Protein AF-A0A529JSA8-F1 (afdb_monomer_lite)

Foldseek 3Di:
DDDDDDDDPPPPPPDDDDDCCVVVPFADFPDADPVRPDTHGPDDCCNPQVVQAPPHPPHGDCSVDDPVQVVQKDWDWDQDPVGIDIDIDTDDPPPDPDDDDDD

Secondary structure (DSSP, 8-state):
---------------PPP-SHHHH----EEEEEGGGTEEEE---HIIIIITTEEETTTEE-GGG---GGGGGEEEEEEEETTEEEEEEEES--SS-S------

Radius of gyration: 22.35 Å; chains: 1; bounding box: 51×34×66 Å

pLDDT: mean 88.34, std 12.32, range [42.34, 96.56]

Sequence (103 aa):
MFLLFSGLAYGQTLSLKPFKDDLFAYPATLSSGNKGAYTVIDYRELRDINARDEVPERRAHAQYVNTGVRKVQQDLSLKTDAGNIRHVAVGRTQGAGIIVLYL

Structure (mmCIF, N/CA/C/O backbone):
data_AF-A0A529JSA8-F1
#
_entry.id   AF-A0A529JSA8-F1
#
loop_
_atom_site.group_PDB
_atom_site.id
_atom_site.type_symbol
_atom_site.label_atom_id
_atom_site.label_alt_id
_atom_site.label_comp_id
_atom_site.label_asym_id
_atom_site.label_entity_id
_atom_site.label_seq_id
_atom_site.pdbx_PDB_ins_code
_atom_site.Cartn_x
_atom_site.Cartn_y
_atom_site.Cartn_z
_atom_site.occupancy
_atom_site.B_iso_or_equiv
_atom_site.auth_seq_id
_atom_site.auth_comp_id
_atom_site.auth_asym_id
_atom_site.auth_atom_id
_atom_site.pdbx_PDB_model_num
ATOM 1 N N . MET A 1 1 ? 34.515 2.477 48.149 1.00 45.78 1 MET A N 1
ATOM 2 C CA . MET A 1 1 ? 34.611 2.403 46.676 1.00 45.78 1 MET A CA 1
ATOM 3 C C . MET A 1 1 ? 33.213 2.111 46.140 1.00 45.78 1 MET A C 1
ATOM 5 O O . MET A 1 1 ? 32.745 0.996 46.316 1.00 45.78 1 MET A O 1
ATOM 9 N N . PHE A 1 2 ? 32.497 3.111 45.620 1.00 42.34 2 PHE A N 1
ATOM 10 C CA . PHE A 1 2 ? 31.142 2.935 45.075 1.00 42.34 2 PHE A CA 1
ATOM 11 C C . PHE A 1 2 ? 31.259 2.504 43.606 1.00 42.34 2 PHE A C 1
ATOM 13 O O . PHE A 1 2 ? 31.783 3.259 42.791 1.00 42.34 2 PHE A O 1
ATOM 20 N N . LEU A 1 3 ? 30.825 1.287 43.276 1.00 49.16 3 LEU A N 1
ATOM 21 C CA . LEU A 1 3 ? 30.756 0.801 41.896 1.00 49.16 3 LEU A CA 1
ATOM 22 C C . LEU A 1 3 ? 29.412 1.222 41.289 1.00 49.16 3 LEU A C 1
ATOM 24 O O . LEU A 1 3 ? 28.360 0.718 41.677 1.00 49.16 3 LEU A O 1
ATOM 28 N N . LEU A 1 4 ? 29.457 2.162 40.344 1.00 51.75 4 LEU A N 1
ATOM 29 C CA . LEU A 1 4 ? 28.327 2.549 39.500 1.00 51.75 4 LEU A CA 1
ATOM 30 C C . LEU A 1 4 ? 28.094 1.463 38.439 1.00 51.75 4 LEU A C 1
ATOM 32 O O . LEU A 1 4 ? 28.857 1.348 37.482 1.00 51.75 4 LEU A O 1
ATOM 36 N N . PHE A 1 5 ? 27.026 0.678 38.593 1.00 54.19 5 PHE A N 1
ATOM 37 C CA . PHE A 1 5 ? 26.516 -0.186 37.529 1.00 54.19 5 PHE A CA 1
ATOM 38 C C . PHE A 1 5 ? 25.761 0.672 36.508 1.00 54.19 5 PHE A C 1
ATOM 40 O O . PHE A 1 5 ? 24.613 1.057 36.725 1.00 54.19 5 PHE A O 1
ATOM 47 N N . SER A 1 6 ? 26.409 0.981 35.386 1.00 62.47 6 SER A N 1
ATOM 48 C CA . SER A 1 6 ? 25.718 1.516 34.210 1.00 62.47 6 SER A CA 1
ATOM 49 C C . SER A 1 6 ? 24.992 0.365 33.516 1.00 62.47 6 SER A C 1
ATOM 51 O O . SER A 1 6 ? 25.618 -0.476 32.873 1.00 62.47 6 SER A O 1
ATOM 53 N N . GLY A 1 7 ? 23.673 0.285 33.692 1.00 62.34 7 GLY A N 1
ATOM 54 C CA . GLY A 1 7 ? 22.837 -0.665 32.965 1.00 62.34 7 GLY A CA 1
ATOM 55 C C . GLY A 1 7 ? 22.782 -0.297 31.483 1.00 62.34 7 GLY A C 1
ATOM 56 O O . GLY A 1 7 ? 22.330 0.790 31.130 1.00 62.34 7 GLY A O 1
ATOM 57 N N . LEU A 1 8 ? 23.231 -1.203 30.613 1.00 59.50 8 LEU A N 1
ATOM 58 C CA . LEU A 1 8 ? 22.981 -1.119 29.176 1.00 59.50 8 LEU A CA 1
ATOM 59 C C . LEU A 1 8 ? 21.476 -1.301 28.944 1.00 59.50 8 LEU A C 1
ATOM 61 O O . LEU A 1 8 ? 20.963 -2.419 28.974 1.00 59.50 8 LEU A O 1
ATOM 65 N N . ALA A 1 9 ? 20.756 -0.199 28.744 1.00 63.19 9 ALA A N 1
ATOM 66 C CA . ALA A 1 9 ? 19.376 -0.247 28.290 1.00 63.19 9 ALA A CA 1
ATOM 67 C C . ALA A 1 9 ? 19.360 -0.712 26.826 1.00 63.19 9 ALA A C 1
ATOM 69 O O . ALA A 1 9 ? 19.636 0.061 25.910 1.00 63.19 9 ALA A O 1
ATOM 70 N N . TYR A 1 10 ? 19.045 -1.988 26.600 1.00 60.72 10 TYR A N 1
ATOM 71 C CA . TYR A 1 10 ? 18.669 -2.474 25.277 1.00 60.72 10 TYR A CA 1
ATOM 72 C C . TYR A 1 10 ? 17.300 -1.888 24.928 1.00 60.72 10 TYR A C 1
ATOM 74 O O . TYR A 1 10 ? 16.264 -2.373 25.381 1.00 60.72 10 TYR A O 1
ATOM 82 N N . GLY A 1 11 ? 17.289 -0.821 24.132 1.00 60.19 11 GLY A N 1
ATOM 83 C CA . GLY A 1 11 ? 16.068 -0.357 23.491 1.00 60.19 11 GLY A CA 1
ATOM 84 C C . GLY A 1 11 ? 15.589 -1.428 22.517 1.00 60.19 11 GLY A C 1
ATOM 85 O O . GLY A 1 11 ? 16.235 -1.671 21.500 1.00 60.19 11 GLY A O 1
ATOM 86 N N . GLN A 1 12 ? 14.472 -2.090 22.817 1.00 66.12 12 GLN A N 1
ATOM 87 C CA . GLN A 1 12 ? 13.795 -2.911 21.821 1.00 66.12 12 GLN A CA 1
ATOM 88 C C . GLN A 1 12 ? 13.161 -1.966 20.802 1.00 66.12 12 GLN A C 1
ATOM 90 O O . GLN A 1 12 ? 12.140 -1.338 21.077 1.00 66.12 12 GLN A O 1
ATOM 95 N N . THR A 1 13 ? 13.784 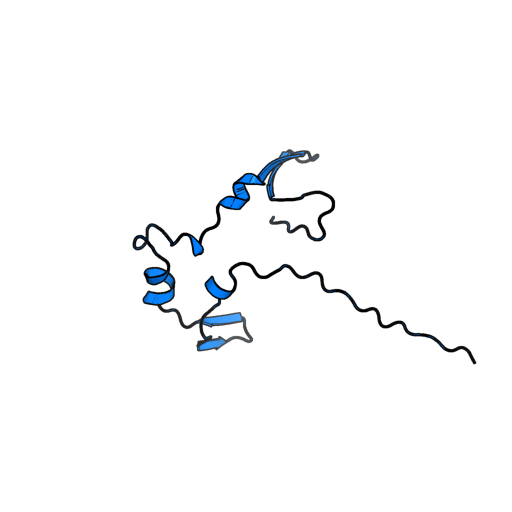-1.826 19.632 1.00 74.88 13 THR A N 1
ATOM 96 C CA . THR A 1 13 ? 13.164 -1.118 18.513 1.00 74.88 13 THR A CA 1
ATOM 97 C C . THR A 1 13 ? 11.904 -1.873 18.117 1.00 74.88 13 THR A C 1
ATOM 99 O O . THR A 1 13 ? 11.963 -2.982 17.583 1.00 74.88 13 THR A O 1
ATOM 102 N N . LEU A 1 14 ? 10.751 -1.271 18.394 1.00 79.12 14 LEU A N 1
ATOM 103 C CA . LEU A 1 14 ? 9.477 -1.784 17.930 1.00 79.12 14 LEU A CA 1
ATOM 104 C C . LEU A 1 14 ? 9.376 -1.492 16.430 1.00 79.12 14 LEU A C 1
ATOM 106 O O . LEU A 1 14 ? 9.129 -0.360 16.025 1.00 79.12 14 LEU A O 1
ATOM 110 N N . SER A 1 15 ? 9.638 -2.512 15.615 1.00 83.19 15 SER A N 1
ATOM 111 C CA . SER A 1 15 ? 9.560 -2.429 14.157 1.00 83.19 15 SER A CA 1
ATOM 112 C C . SER A 1 15 ? 8.322 -3.157 13.646 1.00 83.19 15 SER A C 1
ATOM 114 O O . SER A 1 15 ? 7.945 -4.215 14.162 1.00 83.19 15 SER A O 1
ATOM 116 N N . LEU A 1 16 ? 7.690 -2.598 12.616 1.00 84.25 16 LEU A N 1
ATOM 117 C CA . LEU A 1 16 ? 6.634 -3.293 11.892 1.00 84.25 16 LEU A CA 1
ATOM 118 C C . LEU A 1 16 ? 7.254 -4.426 11.071 1.00 84.25 16 LEU A C 1
ATOM 120 O O . LEU A 1 16 ? 8.355 -4.302 10.536 1.00 84.25 16 LEU A O 1
ATOM 124 N N . LYS A 1 17 ? 6.542 -5.552 10.973 1.00 86.94 17 LYS A N 1
ATOM 125 C CA . LYS A 1 17 ? 6.956 -6.624 10.065 1.00 86.94 17 LYS A CA 1
ATOM 126 C C . LYS A 1 17 ? 6.848 -6.130 8.616 1.00 86.94 17 LYS A C 1
ATOM 128 O O . LYS A 1 17 ? 5.866 -5.446 8.316 1.00 86.94 17 LYS A O 1
ATOM 133 N N . PRO A 1 18 ? 7.788 -6.514 7.735 1.00 92.00 18 PRO A N 1
ATOM 134 C CA . PRO A 1 18 ? 7.674 -6.229 6.310 1.00 92.00 18 PRO A CA 1
ATOM 135 C C . PRO A 1 18 ? 6.374 -6.827 5.761 1.00 92.00 18 PRO A C 1
ATOM 137 O O . PRO A 1 18 ? 5.935 -7.903 6.190 1.00 92.00 18 PRO A O 1
ATOM 140 N N . PHE A 1 19 ? 5.741 -6.134 4.821 1.00 92.00 19 PHE A N 1
ATOM 141 C CA . PHE A 1 19 ? 4.501 -6.568 4.195 1.00 92.00 19 PHE A CA 1
ATOM 142 C C . PHE A 1 19 ? 4.545 -6.305 2.693 1.00 92.00 19 PHE A C 1
ATOM 144 O O . PHE A 1 19 ? 4.284 -5.199 2.227 1.00 92.00 19 PHE A O 1
ATOM 151 N N . LYS A 1 20 ? 4.796 -7.382 1.938 1.00 94.38 20 LYS A N 1
ATOM 152 C CA . LYS A 1 20 ? 4.960 -7.364 0.475 1.00 94.38 20 LYS A CA 1
ATOM 153 C C . LYS A 1 20 ? 6.145 -6.519 -0.008 1.00 94.38 20 LYS A C 1
ATOM 155 O O . LYS A 1 20 ? 6.188 -6.187 -1.185 1.00 94.38 20 LYS A O 1
ATOM 160 N N . ASP A 1 21 ? 7.106 -6.222 0.861 1.00 94.88 21 ASP A N 1
ATOM 161 C CA . ASP A 1 21 ? 8.295 -5.428 0.539 1.00 94.88 21 ASP A CA 1
ATOM 162 C C . ASP A 1 21 ? 9.013 -5.962 -0.709 1.00 94.88 21 ASP A C 1
ATOM 164 O O . ASP A 1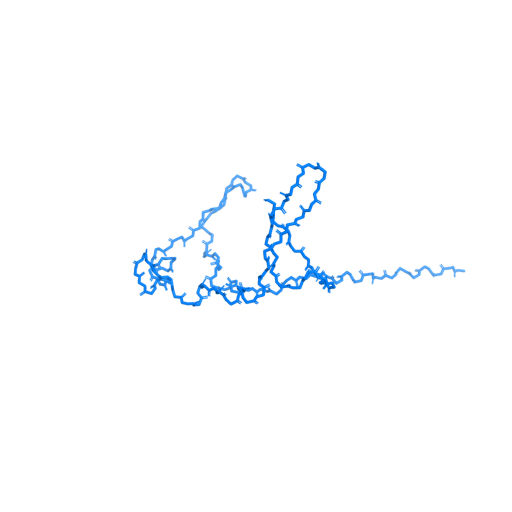 21 ? 9.323 -5.184 -1.601 1.00 94.88 21 ASP A O 1
ATOM 168 N N . ASP A 1 22 ? 9.151 -7.285 -0.850 1.00 92.94 22 ASP A N 1
ATOM 169 C CA . ASP A 1 22 ? 9.768 -7.911 -2.031 1.00 92.94 22 ASP A CA 1
ATOM 170 C C . ASP A 1 22 ? 9.014 -7.624 -3.343 1.00 92.94 22 ASP A C 1
ATOM 172 O O . ASP A 1 22 ? 9.631 -7.489 -4.397 1.00 92.94 22 ASP A O 1
ATOM 176 N N . LEU A 1 23 ? 7.680 -7.505 -3.298 1.00 92.88 23 LEU A N 1
ATOM 177 C CA . LEU A 1 23 ? 6.858 -7.196 -4.478 1.00 92.88 23 LEU A CA 1
ATOM 178 C C . LEU A 1 23 ? 6.968 -5.727 -4.901 1.00 92.88 23 LEU A C 1
ATOM 180 O O . LEU A 1 23 ? 6.698 -5.415 -6.060 1.00 92.88 23 LEU A O 1
ATOM 184 N N . PHE A 1 24 ? 7.318 -4.839 -3.968 1.00 92.12 24 PHE A N 1
ATOM 185 C CA . PHE A 1 24 ? 7.398 -3.390 -4.176 1.00 92.12 24 PHE A CA 1
ATOM 186 C C . PHE A 1 24 ? 8.825 -2.846 -4.052 1.00 92.12 24 PHE A C 1
ATOM 188 O O . PHE A 1 24 ? 9.021 -1.630 -4.026 1.00 92.12 24 PHE A O 1
ATOM 195 N N . ALA A 1 25 ? 9.821 -3.728 -3.979 1.00 91.62 25 ALA A N 1
ATOM 196 C CA . ALA A 1 25 ? 11.213 -3.342 -3.892 1.00 91.62 25 ALA A CA 1
ATOM 197 C C . ALA A 1 25 ? 11.606 -2.537 -5.134 1.00 91.62 25 ALA A C 1
ATOM 199 O O . ALA A 1 25 ? 11.358 -2.949 -6.272 1.00 91.62 25 ALA A O 1
ATOM 200 N N . TYR A 1 26 ? 12.244 -1.386 -4.914 1.00 89.50 26 TYR A N 1
ATOM 201 C CA . TYR A 1 26 ? 12.808 -0.621 -6.016 1.00 89.50 26 TYR A CA 1
ATOM 202 C C . TYR A 1 26 ? 13.864 -1.457 -6.749 1.00 89.50 26 TYR A C 1
ATOM 204 O O . TYR A 1 26 ? 14.624 -2.200 -6.120 1.00 89.50 26 TYR A O 1
ATOM 212 N N . PRO A 1 27 ? 13.945 -1.332 -8.080 1.00 91.75 27 PRO A N 1
ATOM 213 C CA . PRO A 1 27 ? 15.023 -1.933 -8.838 1.00 91.75 27 PRO A CA 1
ATOM 214 C C . PRO A 1 27 ? 16.327 -1.159 -8.618 1.00 91.75 27 PRO A C 1
ATOM 216 O O . PRO A 1 27 ? 16.402 -0.251 -7.790 1.00 91.75 27 PRO A O 1
ATOM 219 N N . ALA A 1 28 ? 17.368 -1.517 -9.369 1.00 94.88 28 ALA A N 1
ATOM 220 C CA . ALA A 1 28 ? 18.665 -0.872 -9.244 1.00 94.88 28 ALA A CA 1
ATOM 221 C C . ALA A 1 28 ? 18.559 0.656 -9.392 1.00 94.88 28 ALA A C 1
ATOM 223 O O . ALA A 1 28 ? 17.933 1.178 -10.318 1.00 94.88 28 ALA A O 1
ATOM 224 N N . THR A 1 29 ? 19.211 1.370 -8.480 1.00 95.56 29 THR A N 1
ATOM 225 C CA . THR A 1 29 ? 19.449 2.804 -8.615 1.00 95.56 29 THR A CA 1
ATOM 226 C C . THR A 1 29 ? 20.508 3.028 -9.687 1.00 95.56 29 THR A C 1
ATOM 228 O O . THR A 1 29 ? 21.631 2.546 -9.557 1.00 95.56 29 THR A O 1
ATOM 231 N N . LEU A 1 30 ? 20.160 3.778 -10.730 1.00 96.38 30 LEU A N 1
ATOM 232 C CA . LEU A 1 30 ? 21.072 4.139 -11.816 1.00 96.38 30 LEU A CA 1
ATOM 233 C C . LEU A 1 30 ? 21.966 5.318 -11.424 1.00 96.38 30 LEU A C 1
ATOM 235 O O . LEU A 1 30 ? 23.152 5.339 -11.743 1.00 96.38 30 LEU A O 1
ATOM 239 N N . SER A 1 31 ? 21.405 6.306 -10.724 1.00 95.62 31 SER A N 1
ATOM 240 C CA . SER A 1 31 ? 22.158 7.444 -10.198 1.00 95.62 31 SER A CA 1
ATOM 241 C C . SER A 1 31 ? 21.406 8.142 -9.066 1.00 95.62 31 SER A C 1
ATOM 243 O O . SER A 1 31 ? 20.199 7.984 -8.894 1.00 95.62 31 SER A O 1
ATOM 245 N N . SER A 1 32 ? 22.123 8.940 -8.282 1.00 95.88 32 SER A N 1
ATOM 246 C CA . SER A 1 32 ? 21.541 9.884 -7.331 1.00 95.88 32 SER A CA 1
ATOM 247 C C . SER A 1 32 ? 22.325 11.187 -7.412 1.00 95.88 32 SER A C 1
ATOM 249 O O . SER A 1 32 ? 23.542 11.172 -7.604 1.00 95.88 32 SER A O 1
ATOM 251 N N . GLY A 1 33 ? 21.635 12.319 -7.309 1.00 94.75 33 GLY A N 1
ATOM 252 C CA . GLY A 1 33 ? 22.246 13.636 -7.450 1.00 94.75 33 GLY A CA 1
ATOM 253 C C . GLY A 1 33 ? 21.820 14.595 -6.351 1.00 94.75 33 GLY A C 1
ATOM 254 O O . GLY A 1 33 ? 20.950 14.297 -5.533 1.00 94.75 33 GLY A O 1
ATOM 255 N N . ASN A 1 34 ? 22.467 15.763 -6.320 1.00 91.69 34 ASN A N 1
ATOM 256 C CA . ASN A 1 34 ? 22.163 16.841 -5.375 1.00 91.69 34 ASN A CA 1
ATOM 257 C C . ASN A 1 34 ? 22.118 16.363 -3.911 1.00 91.69 34 ASN A C 1
ATOM 259 O O . ASN A 1 34 ? 21.172 16.657 -3.187 1.00 91.69 34 ASN A O 1
ATOM 263 N N . LYS A 1 35 ? 23.132 15.594 -3.484 1.00 91.62 35 LYS A N 1
ATOM 264 C CA . LYS A 1 35 ? 23.232 15.032 -2.122 1.00 91.62 35 LYS A CA 1
ATOM 265 C C . LYS A 1 35 ? 22.002 14.196 -1.712 1.00 91.62 35 LYS A C 1
ATOM 267 O O . LYS A 1 35 ? 21.610 14.215 -0.550 1.00 91.62 35 LYS A O 1
ATOM 272 N N . GLY A 1 36 ? 21.397 13.481 -2.662 1.00 89.38 36 GLY A N 1
ATOM 273 C CA . GLY A 1 36 ? 20.229 12.631 -2.421 1.00 89.38 36 GLY A CA 1
ATOM 274 C C . GLY A 1 36 ? 18.882 13.322 -2.631 1.00 89.38 36 GLY A C 1
ATOM 275 O O . GLY A 1 36 ? 17.854 12.718 -2.346 1.00 89.38 36 GLY A O 1
ATOM 276 N N . ALA A 1 37 ? 18.852 14.556 -3.150 1.00 94.50 37 ALA A N 1
ATOM 277 C CA . ALA A 1 37 ? 17.586 15.231 -3.447 1.00 94.50 37 ALA A CA 1
ATOM 278 C C . ALA A 1 37 ? 16.795 14.546 -4.574 1.00 94.50 37 ALA A C 1
ATOM 280 O O . ALA A 1 37 ? 15.585 14.728 -4.669 1.00 94.50 37 ALA A O 1
ATOM 281 N N . TYR A 1 38 ? 17.463 13.762 -5.426 1.00 94.31 38 TYR A N 1
ATOM 282 C CA . TYR A 1 38 ? 16.790 12.895 -6.385 1.00 94.31 38 TYR A CA 1
ATOM 283 C C . TYR A 1 38 ? 17.547 11.586 -6.600 1.00 94.31 38 TYR A C 1
ATOM 285 O O . TYR A 1 38 ? 18.760 11.490 -6.385 1.00 94.31 38 TYR A O 1
ATOM 293 N N . THR A 1 39 ? 16.801 10.586 -7.064 1.00 94.81 39 THR A N 1
ATOM 294 C CA . THR A 1 39 ? 17.306 9.261 -7.416 1.00 94.81 39 THR A CA 1
ATOM 295 C C . THR A 1 39 ? 16.697 8.840 -8.748 1.00 94.81 39 THR A C 1
ATOM 297 O O . THR A 1 39 ? 15.495 8.990 -8.954 1.00 94.81 39 THR A O 1
ATOM 300 N N . VAL A 1 40 ? 17.530 8.334 -9.652 1.00 95.69 40 VAL A N 1
ATOM 301 C CA . VAL A 1 40 ? 17.119 7.751 -10.930 1.00 95.69 40 VAL A CA 1
ATOM 302 C C . VAL A 1 40 ? 17.132 6.238 -10.780 1.00 95.69 40 VAL A C 1
ATOM 304 O O . VAL A 1 40 ? 18.121 5.656 -10.337 1.00 95.69 40 VAL A O 1
ATOM 307 N N . ILE A 1 41 ? 16.023 5.610 -11.142 1.00 95.25 41 ILE A N 1
ATOM 308 C CA . ILE A 1 41 ? 15.742 4.197 -10.896 1.00 95.25 41 ILE A CA 1
ATOM 309 C C . ILE A 1 41 ? 15.622 3.462 -12.237 1.00 95.25 41 ILE A C 1
ATOM 311 O O . ILE A 1 41 ? 15.096 4.024 -13.198 1.00 95.25 41 ILE A O 1
ATOM 315 N N . ASP A 1 42 ? 16.090 2.213 -12.299 1.00 96.19 42 ASP A N 1
ATOM 316 C CA . ASP A 1 42 ? 16.011 1.338 -13.479 1.00 96.19 42 ASP A CA 1
ATOM 317 C C . ASP A 1 42 ? 14.575 0.845 -13.742 1.00 96.19 42 ASP A C 1
ATOM 319 O O . ASP A 1 42 ? 14.208 -0.309 -13.473 1.00 96.19 42 ASP A O 1
ATOM 323 N N . TYR A 1 43 ? 13.722 1.756 -14.210 1.00 94.25 43 TYR A N 1
ATOM 324 C CA . TYR A 1 43 ? 12.347 1.459 -14.596 1.00 94.25 43 TYR A CA 1
ATOM 325 C C . TYR A 1 43 ? 12.309 0.579 -15.849 1.00 94.25 43 TYR A C 1
ATOM 327 O O . TYR A 1 43 ? 12.943 0.876 -16.862 1.00 94.25 43 TYR A O 1
ATOM 335 N N . ARG A 1 44 ? 11.520 -0.496 -15.794 1.00 93.38 44 ARG A N 1
ATOM 336 C CA . ARG A 1 44 ? 11.324 -1.435 -16.899 1.00 93.38 44 ARG A CA 1
ATOM 337 C C . ARG A 1 44 ? 9.848 -1.762 -17.010 1.00 93.38 44 ARG A C 1
ATOM 339 O O . ARG A 1 44 ? 9.326 -2.549 -16.226 1.00 93.38 44 ARG A O 1
ATOM 346 N N . GLU A 1 45 ? 9.203 -1.227 -18.039 1.00 91.88 45 GLU A N 1
ATOM 347 C CA . GLU A 1 45 ? 7.762 -1.378 -18.274 1.00 91.88 45 GLU A CA 1
ATOM 348 C C . GLU A 1 45 ? 7.293 -2.841 -18.233 1.00 91.88 45 GLU A C 1
ATOM 350 O O . GLU A 1 45 ? 6.296 -3.156 -17.583 1.00 91.88 45 GLU A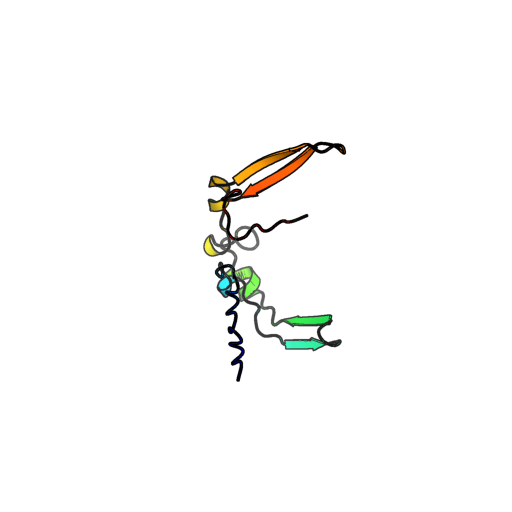 O 1
ATOM 355 N N . LEU A 1 46 ? 8.059 -3.762 -18.837 1.00 92.06 46 LEU A N 1
ATOM 356 C CA . LEU A 1 46 ? 7.732 -5.192 -18.820 1.00 92.06 46 LEU A CA 1
ATOM 357 C C . LEU A 1 46 ? 7.617 -5.770 -17.401 1.00 92.06 46 LEU A C 1
ATOM 359 O O . LEU A 1 46 ? 6.794 -6.651 -17.182 1.00 92.06 46 LEU A O 1
ATOM 363 N N . ARG A 1 47 ? 8.411 -5.281 -16.442 1.00 90.38 47 ARG A N 1
ATOM 364 C CA . ARG A 1 47 ? 8.371 -5.707 -15.035 1.00 90.38 47 ARG A CA 1
ATOM 365 C C . ARG A 1 47 ? 7.356 -4.895 -14.231 1.00 90.38 47 ARG A C 1
ATOM 367 O O . ARG A 1 47 ? 6.583 -5.470 -13.475 1.00 90.38 47 ARG A O 1
ATOM 374 N N . ASP A 1 48 ? 7.408 -3.572 -14.355 1.00 90.31 48 ASP A N 1
ATOM 375 C CA . ASP A 1 48 ? 6.730 -2.651 -13.434 1.00 90.31 48 ASP A CA 1
ATOM 376 C C . ASP A 1 48 ? 5.251 -2.436 -13.778 1.00 90.31 48 ASP A C 1
ATOM 378 O O . ASP A 1 48 ? 4.462 -2.063 -12.906 1.00 90.31 48 ASP A O 1
ATOM 382 N N . ILE A 1 49 ? 4.871 -2.704 -15.032 1.00 90.00 49 ILE A N 1
ATOM 383 C CA . ILE A 1 49 ? 3.496 -2.604 -15.527 1.00 90.00 49 ILE A CA 1
ATOM 384 C C . ILE A 1 49 ? 3.031 -3.961 -16.050 1.00 90.00 49 ILE A C 1
ATOM 386 O O . ILE A 1 49 ? 2.159 -4.582 -15.446 1.00 90.00 49 ILE A O 1
ATOM 390 N N . ASN A 1 50 ? 3.655 -4.479 -17.109 1.00 93.06 50 ASN A N 1
ATOM 391 C CA . ASN A 1 50 ? 3.087 -5.617 -17.840 1.00 93.06 50 ASN A CA 1
ATOM 392 C C . ASN A 1 50 ? 3.065 -6.911 -17.011 1.00 93.06 50 ASN A C 1
ATOM 394 O O . ASN A 1 50 ? 2.071 -7.624 -17.030 1.00 93.06 50 ASN A O 1
ATOM 398 N N . ALA A 1 51 ? 4.116 -7.202 -16.238 1.00 92.88 51 ALA A N 1
ATOM 399 C CA . ALA A 1 51 ? 4.155 -8.382 -15.366 1.00 92.88 51 ALA A CA 1
ATOM 400 C C . ALA A 1 51 ? 3.291 -8.249 -14.099 1.00 92.88 51 ALA A C 1
ATOM 402 O O . ALA A 1 51 ? 2.999 -9.245 -13.435 1.00 92.88 51 ALA A O 1
ATOM 403 N N . ARG A 1 52 ? 2.895 -7.026 -13.733 1.00 94.19 52 ARG A N 1
ATOM 404 C CA . ARG A 1 52 ? 2.007 -6.771 -12.592 1.00 94.19 52 ARG A CA 1
ATOM 405 C C . ARG A 1 52 ? 0.545 -7.000 -12.968 1.00 94.19 52 ARG A C 1
ATOM 407 O O . ARG A 1 52 ? -0.262 -7.377 -12.110 1.00 94.19 52 ARG A O 1
ATOM 414 N N . ASP A 1 53 ? 0.211 -6.742 -14.223 1.00 95.81 53 ASP A N 1
ATOM 415 C CA . ASP A 1 53 ? -1.153 -6.706 -14.711 1.00 95.81 53 ASP A CA 1
ATOM 416 C C . ASP A 1 53 ? -1.630 -8.094 -15.159 1.00 95.81 53 ASP A C 1
ATOM 418 O O . ASP A 1 53 ? -1.055 -8.750 -16.019 1.00 95.81 53 ASP A O 1
ATOM 422 N N . GLU A 1 54 ? -2.746 -8.526 -14.584 1.00 96.12 54 GLU A N 1
ATOM 423 C CA . GLU A 1 54 ? -3.497 -9.693 -15.039 1.00 96.12 54 GLU A CA 1
ATOM 424 C C . GLU A 1 54 ? -4.332 -9.365 -16.288 1.00 96.12 54 GLU A C 1
ATOM 426 O O . GLU A 1 54 ? -4.508 -10.201 -17.171 1.00 96.12 54 GLU A O 1
ATOM 431 N N . VAL A 1 55 ? -4.863 -8.139 -16.356 1.00 96.56 55 VAL A N 1
ATOM 432 C CA . VAL A 1 55 ? -5.472 -7.563 -17.560 1.00 96.56 55 VAL A CA 1
ATOM 433 C C . VAL A 1 55 ? -4.723 -6.268 -17.850 1.00 96.56 55 VAL A C 1
ATOM 435 O O . VAL A 1 55 ? -4.762 -5.391 -16.976 1.00 96.56 55 VAL A O 1
ATOM 438 N N . PRO A 1 56 ? -4.090 -6.127 -19.032 1.00 94.69 56 PRO A N 1
ATOM 439 C CA . PRO A 1 56 ? -3.245 -4.981 -19.356 1.00 94.69 56 PRO A CA 1
ATOM 440 C C . PRO A 1 56 ? -3.914 -3.654 -19.002 1.00 94.69 56 PRO A C 1
ATOM 442 O O . PRO A 1 56 ? -5.047 -3.411 -19.422 1.00 94.69 56 PRO A O 1
ATOM 445 N N . GLU A 1 57 ? -3.242 -2.853 -18.173 1.00 89.44 57 GLU A N 1
ATOM 446 C CA . GLU A 1 57 ? -3.642 -1.511 -17.728 1.00 89.44 57 GLU A CA 1
ATOM 447 C C . GLU A 1 57 ? -5.025 -1.422 -17.053 1.00 89.44 57 GLU A C 1
ATOM 449 O O . GLU A 1 57 ? -5.582 -0.338 -16.874 1.00 89.44 57 GLU A O 1
ATOM 454 N N . ARG A 1 58 ? -5.616 -2.558 -16.659 1.00 94.00 58 ARG A N 1
ATOM 455 C CA . ARG A 1 58 ? -6.980 -2.611 -16.100 1.00 94.00 58 ARG A CA 1
ATOM 456 C C . ARG A 1 58 ? -7.081 -3.364 -14.787 1.00 94.00 58 ARG A C 1
ATOM 458 O O . ARG A 1 58 ? -7.898 -2.990 -13.944 1.00 94.00 58 ARG A O 1
ATOM 465 N N . ARG A 1 59 ? -6.318 -4.444 -14.607 1.00 94.31 59 ARG A N 1
ATOM 466 C CA . ARG A 1 59 ? -6.378 -5.276 -13.398 1.00 94.31 59 ARG A CA 1
ATOM 467 C C . ARG A 1 59 ? -4.995 -5.782 -13.033 1.00 94.31 59 ARG A C 1
ATOM 469 O O . ARG A 1 59 ? -4.406 -6.519 -13.808 1.00 94.31 59 ARG A O 1
ATOM 476 N N . ALA A 1 60 ? -4.531 -5.459 -11.829 1.00 94.62 60 ALA A N 1
ATOM 477 C CA . ALA A 1 60 ? -3.328 -6.051 -11.252 1.00 94.62 60 ALA A CA 1
ATOM 478 C C . ALA A 1 60 ? -3.601 -7.471 -10.731 1.00 94.62 60 ALA A C 1
ATOM 480 O O . ALA A 1 60 ? -4.706 -7.761 -10.262 1.00 94.62 60 ALA A O 1
ATOM 481 N N . HIS A 1 61 ? -2.585 -8.333 -10.739 1.00 95.19 61 HIS A N 1
ATOM 482 C CA . HIS A 1 61 ? -2.664 -9.638 -10.088 1.00 95.19 61 HIS A CA 1
ATOM 483 C C . HIS A 1 61 ? -3.010 -9.503 -8.598 1.00 95.19 61 HIS A C 1
ATOM 485 O O . HIS A 1 61 ? -2.542 -8.596 -7.903 1.00 95.19 61 HIS A O 1
ATOM 491 N N . ALA A 1 62 ? -3.769 -10.470 -8.077 1.00 94.12 62 ALA A N 1
ATOM 492 C CA . ALA A 1 62 ? -4.251 -10.462 -6.695 1.00 94.12 62 ALA A CA 1
ATOM 493 C C . ALA A 1 62 ? -3.129 -10.327 -5.650 1.00 94.12 62 ALA A C 1
ATOM 495 O O . ALA A 1 62 ? -3.340 -9.710 -4.613 1.00 94.12 62 ALA A O 1
ATOM 496 N N . GLN A 1 63 ? -1.919 -10.829 -5.922 1.00 93.69 63 GLN A N 1
ATOM 497 C CA . GLN A 1 63 ? -0.773 -10.682 -5.016 1.00 93.69 63 GLN A CA 1
ATOM 498 C C . GLN A 1 63 ? -0.372 -9.219 -4.758 1.00 93.69 63 GLN A C 1
ATOM 500 O O . GLN A 1 63 ? 0.128 -8.913 -3.677 1.00 93.69 63 GLN A O 1
ATOM 505 N N . TYR A 1 64 ? -0.665 -8.293 -5.675 1.00 92.94 64 TYR A N 1
ATOM 506 C CA . TYR A 1 64 ? -0.373 -6.863 -5.515 1.00 92.94 64 TYR A CA 1
ATOM 507 C C . TYR A 1 64 ? -1.464 -6.100 -4.755 1.00 92.94 64 TYR A C 1
ATOM 509 O O . TYR A 1 64 ? -1.234 -4.984 -4.302 1.00 92.94 64 TYR A O 1
ATOM 517 N N . VAL A 1 65 ? -2.629 -6.707 -4.519 1.00 91.88 65 VAL A N 1
ATOM 518 C CA . VAL A 1 65 ? -3.762 -6.075 -3.825 1.00 91.88 65 VAL A CA 1
ATOM 519 C C . VAL A 1 65 ? -4.091 -6.863 -2.553 1.00 91.88 65 VAL A C 1
ATOM 521 O O . VAL A 1 65 ? -3.863 -8.064 -2.463 1.00 91.88 65 VAL A O 1
ATOM 524 N N . ASN A 1 66 ? -4.560 -6.212 -1.489 1.00 89.94 66 ASN A N 1
ATOM 525 C CA . ASN A 1 66 ? -5.134 -6.934 -0.349 1.00 89.94 66 ASN A CA 1
ATOM 526 C C . ASN A 1 66 ? -6.349 -6.179 0.192 1.00 89.94 66 ASN A C 1
ATOM 528 O O . ASN A 1 66 ? -6.213 -5.174 0.882 1.00 89.94 66 ASN A O 1
ATOM 532 N N . THR A 1 67 ? -7.547 -6.677 -0.115 1.00 89.31 67 THR A N 1
ATOM 533 C CA . THR A 1 67 ? -8.817 -6.098 0.356 1.00 89.31 67 THR A CA 1
ATOM 534 C C . THR A 1 67 ? -9.291 -6.691 1.686 1.00 89.31 67 THR A C 1
ATOM 536 O O . THR A 1 67 ? -10.302 -6.240 2.225 1.00 89.31 67 THR A O 1
ATOM 539 N N . GLY A 1 68 ? -8.570 -7.668 2.254 1.00 88.06 68 GLY A N 1
ATOM 540 C CA . GLY A 1 68 ? -8.941 -8.350 3.498 1.00 88.06 68 GLY A CA 1
ATOM 541 C C . GLY A 1 68 ? -9.032 -7.422 4.712 1.00 88.06 68 GLY A C 1
ATOM 542 O O . GLY A 1 68 ? -9.811 -7.690 5.625 1.00 88.06 68 GLY A O 1
ATOM 543 N N . VAL A 1 69 ? -8.319 -6.291 4.682 1.00 89.25 69 VAL A N 1
ATOM 544 C CA . VAL A 1 69 ? -8.355 -5.243 5.717 1.00 89.25 69 VAL A CA 1
ATOM 5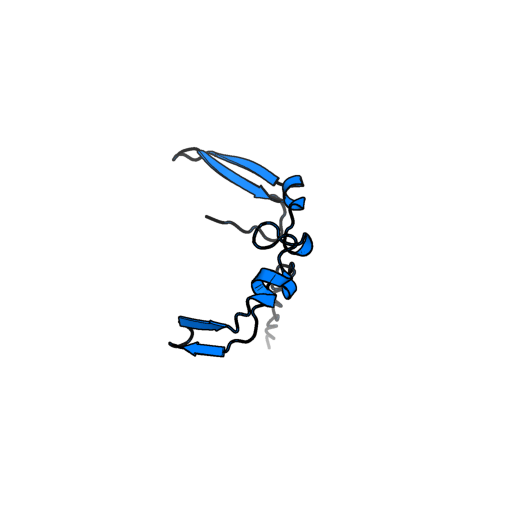45 C C . VAL A 1 69 ? -9.750 -4.650 5.931 1.00 89.25 69 VAL A C 1
ATOM 547 O O . VAL A 1 69 ? -10.067 -4.228 7.038 1.00 89.25 69 VAL A O 1
ATOM 550 N N . ARG A 1 70 ? -10.624 -4.704 4.915 1.00 90.56 70 ARG A N 1
ATOM 551 C CA . ARG A 1 70 ? -12.006 -4.204 5.005 1.00 90.56 70 ARG A CA 1
ATOM 552 C C . ARG A 1 70 ? -12.819 -4.898 6.096 1.00 90.56 70 ARG A C 1
ATOM 554 O O . ARG A 1 70 ? -13.733 -4.301 6.643 1.00 90.56 70 ARG A O 1
ATOM 561 N N . LYS A 1 71 ? -12.481 -6.147 6.439 1.00 92.06 71 LYS A N 1
ATOM 562 C CA . LYS A 1 71 ? -13.174 -6.916 7.488 1.00 92.06 71 LYS A CA 1
ATOM 563 C C . LYS A 1 71 ? -12.947 -6.362 8.896 1.00 92.06 71 LYS A C 1
ATOM 565 O O . LYS A 1 71 ? -13.718 -6.672 9.794 1.00 92.06 71 LYS A O 1
ATOM 570 N N . VAL A 1 72 ? -11.872 -5.601 9.091 1.00 93.94 72 VAL A N 1
ATOM 571 C CA . VAL A 1 72 ? -11.475 -5.027 10.386 1.00 93.94 72 VAL A CA 1
ATOM 572 C C . VAL A 1 72 ? -11.438 -3.499 10.340 1.00 93.94 72 VAL A C 1
ATOM 574 O O . VAL A 1 72 ? -10.823 -2.871 11.200 1.00 93.94 72 VAL A O 1
ATOM 577 N N . GLN A 1 73 ? -12.064 -2.911 9.319 1.00 95.44 73 GLN A N 1
ATOM 578 C CA . GLN A 1 73 ? -12.218 -1.473 9.168 1.00 95.44 73 GLN A CA 1
ATOM 579 C C . GLN A 1 73 ? -13.440 -0.983 9.955 1.00 95.44 73 GLN A C 1
ATOM 581 O O . GLN A 1 73 ? -14.470 -1.655 9.995 1.00 95.44 73 GLN A O 1
ATOM 586 N N . GLN A 1 74 ? -13.328 0.203 10.546 1.00 95.56 74 GLN A N 1
ATOM 587 C CA . GLN A 1 74 ? -14.409 0.921 11.210 1.00 95.56 74 GLN A CA 1
ATOM 588 C C . GLN A 1 74 ? -14.421 2.376 10.742 1.00 95.56 74 GLN A C 1
ATOM 590 O O . GLN A 1 74 ? -13.381 3.037 10.748 1.00 95.56 74 GLN A O 1
ATOM 595 N N . ASP A 1 75 ? -15.602 2.876 10.390 1.00 95.62 75 ASP A N 1
ATOM 596 C CA . ASP A 1 75 ? -15.810 4.285 10.071 1.00 95.62 75 ASP A CA 1
ATOM 597 C C . ASP A 1 75 ? -16.247 5.011 11.349 1.00 95.62 75 ASP A C 1
ATOM 599 O O . ASP A 1 75 ? -17.254 4.664 11.970 1.00 95.62 75 ASP A O 1
ATOM 603 N N . LEU A 1 76 ? -15.464 6.000 11.769 1.00 95.50 76 LEU A N 1
ATOM 604 C CA . LEU A 1 76 ? -15.587 6.665 13.061 1.00 95.50 76 LEU A CA 1
ATOM 605 C C . LEU A 1 76 ? -15.725 8.182 12.891 1.00 95.50 76 LEU A C 1
ATOM 607 O O . LEU A 1 76 ? -15.380 8.770 11.865 1.00 95.50 76 LEU A O 1
ATOM 611 N N . SER A 1 77 ? -16.230 8.840 13.934 1.00 96.00 77 SER A N 1
ATOM 612 C CA . SER A 1 77 ? -16.338 10.297 14.000 1.00 96.00 77 SER A CA 1
ATOM 613 C C . SER A 1 77 ? -15.853 10.781 15.358 1.00 96.00 77 SER A C 1
ATOM 615 O O . SER A 1 77 ? -16.473 10.487 16.379 1.00 96.00 77 SER A O 1
ATOM 617 N N . LEU A 1 78 ? -14.768 11.552 15.368 1.00 93.00 78 LEU A N 1
ATOM 618 C CA . LEU A 1 78 ? -14.259 12.216 16.562 1.00 93.00 78 LEU A CA 1
ATOM 619 C C . LEU A 1 78 ? -14.973 13.560 16.725 1.00 93.00 78 LEU A C 1
ATOM 621 O O . LEU A 1 78 ? -14.941 14.389 15.818 1.00 93.00 78 LEU A O 1
ATOM 625 N N . LYS A 1 79 ? -15.634 13.771 17.865 1.00 96.00 79 LYS A N 1
ATOM 626 C CA . LYS A 1 79 ? -16.236 15.066 18.205 1.00 96.00 79 LYS A CA 1
ATOM 627 C C . LYS A 1 79 ? -15.165 15.974 18.802 1.00 96.00 79 LYS A C 1
ATOM 629 O O . LYS A 1 79 ? -14.474 15.559 19.728 1.00 96.00 79 LYS A O 1
ATOM 634 N N . THR A 1 80 ? -15.051 17.192 18.291 1.00 95.06 80 THR A N 1
ATOM 635 C CA . THR A 1 80 ? -14.166 18.236 18.823 1.00 95.06 80 THR A CA 1
ATOM 636 C C . THR A 1 80 ? -14.940 19.545 18.927 1.00 95.06 80 THR A C 1
ATOM 638 O O . THR A 1 80 ? -15.980 19.694 18.280 1.00 95.06 80 THR A O 1
ATOM 641 N N . ASP A 1 81 ? -14.421 20.513 19.680 1.00 95.88 81 ASP A N 1
ATOM 642 C CA . ASP A 1 81 ? -15.038 21.843 19.793 1.00 95.88 81 ASP A CA 1
ATOM 643 C C . ASP A 1 81 ? -15.097 22.580 18.441 1.00 95.88 81 ASP A C 1
ATOM 645 O O . ASP A 1 81 ? -15.990 23.390 18.208 1.00 95.88 81 ASP A O 1
ATOM 649 N N . ALA A 1 82 ? -14.184 22.255 17.518 1.00 93.62 82 ALA A N 1
ATOM 650 C CA . ALA A 1 82 ? -14.142 22.794 16.158 1.00 93.62 82 ALA A CA 1
ATOM 651 C C . ALA A 1 82 ? -15.058 22.045 15.167 1.00 93.62 82 ALA A C 1
ATOM 653 O O . ALA A 1 82 ? -15.187 22.456 14.014 1.00 93.62 82 ALA A O 1
ATOM 654 N N . GLY A 1 83 ? -15.687 20.944 15.590 1.00 95.19 83 GLY A N 1
ATOM 655 C CA . GLY A 1 83 ? -16.572 20.125 14.766 1.00 95.19 83 GLY A CA 1
ATOM 656 C C . GLY A 1 83 ? -16.224 18.635 14.755 1.00 95.19 83 GLY A C 1
ATOM 657 O O . GLY A 1 83 ? -15.341 18.154 15.469 1.00 95.19 83 GLY A O 1
ATOM 658 N N . ASN A 1 84 ? -16.960 17.881 13.938 1.00 96.12 84 ASN A N 1
ATOM 659 C CA . ASN A 1 84 ? -16.810 16.432 13.827 1.00 96.12 84 ASN A CA 1
ATOM 660 C C . ASN A 1 84 ? -15.782 16.060 12.754 1.00 96.12 84 ASN A C 1
ATOM 662 O O . ASN A 1 84 ? -15.944 16.419 11.589 1.00 96.12 84 ASN A O 1
ATOM 666 N N . ILE A 1 85 ? -14.788 15.257 13.130 1.00 94.62 85 ILE A N 1
ATOM 667 C CA . ILE A 1 85 ? -13.755 14.739 12.231 1.00 94.62 85 ILE A CA 1
ATOM 668 C C . ILE A 1 85 ? -14.059 13.273 11.921 1.00 94.62 85 ILE A C 1
ATOM 670 O O . ILE A 1 85 ? -13.930 12.394 12.781 1.00 94.62 85 ILE A O 1
ATOM 674 N N . ARG A 1 86 ? -14.468 13.001 10.679 1.00 95.62 86 ARG A N 1
ATOM 675 C CA . ARG A 1 86 ? -14.650 11.631 10.185 1.00 95.62 86 ARG A CA 1
ATOM 676 C C . ARG A 1 86 ? -13.292 11.010 9.893 1.00 95.62 86 ARG A C 1
ATOM 678 O O . ARG A 1 86 ? -12.465 11.632 9.238 1.00 95.62 86 ARG A O 1
ATOM 685 N N . HIS A 1 87 ? -13.084 9.790 10.360 1.00 94.69 87 HIS A N 1
ATOM 686 C CA . HIS A 1 87 ? -11.859 9.043 10.118 1.00 94.69 87 HIS A CA 1
ATOM 687 C C . HIS A 1 87 ? -12.158 7.552 10.021 1.00 94.69 87 HIS A C 1
ATOM 689 O O . HIS A 1 87 ? -13.215 7.078 10.436 1.00 94.69 87 HIS A O 1
ATOM 695 N N . VAL A 1 88 ? -11.205 6.815 9.468 1.00 95.62 88 VAL A N 1
ATOM 696 C CA . VAL A 1 88 ? -11.274 5.364 9.347 1.00 95.62 88 VAL A CA 1
ATOM 697 C C . VAL A 1 88 ? -10.213 4.760 10.251 1.00 95.62 88 VAL A C 1
ATOM 699 O O . VAL A 1 88 ? -9.059 5.182 10.227 1.00 95.62 88 VAL A O 1
ATOM 702 N N . ALA A 1 89 ? -10.599 3.758 11.032 1.00 95.81 89 ALA A N 1
ATOM 703 C CA . ALA A 1 89 ? -9.679 2.942 11.808 1.00 95.81 89 ALA A CA 1
ATOM 704 C C . ALA A 1 89 ? -9.625 1.525 11.233 1.00 95.81 89 ALA A C 1
ATOM 706 O O . ALA A 1 89 ? -10.649 0.962 10.853 1.00 95.81 89 ALA A O 1
ATOM 707 N N . VAL A 1 90 ? -8.433 0.931 11.182 1.00 94.12 90 VAL A N 1
ATOM 708 C CA . VAL A 1 90 ? -8.229 -0.441 10.698 1.00 94.12 90 VAL A CA 1
ATOM 709 C C . VAL A 1 90 ? -7.473 -1.233 11.759 1.00 94.12 90 VAL A C 1
ATOM 711 O O . VAL A 1 90 ? -6.392 -0.837 12.186 1.00 94.12 90 VAL A O 1
ATOM 714 N N . GLY A 1 91 ? -8.026 -2.376 12.167 1.00 93.50 91 GLY A N 1
ATOM 715 C CA . GLY A 1 91 ? -7.407 -3.251 13.163 1.00 93.50 91 GLY A CA 1
ATOM 716 C C . GLY A 1 91 ? -7.713 -2.850 14.611 1.00 93.50 91 GLY A C 1
ATOM 717 O O . GLY A 1 91 ? -8.796 -2.359 14.920 1.00 93.50 91 GLY A O 1
ATOM 718 N N . ARG A 1 92 ? -6.782 -3.135 15.532 1.00 92.12 92 ARG A N 1
ATOM 719 C CA . ARG A 1 92 ? -6.962 -2.862 16.969 1.00 92.12 92 ARG A CA 1
ATOM 720 C C . ARG A 1 92 ? -6.626 -1.405 17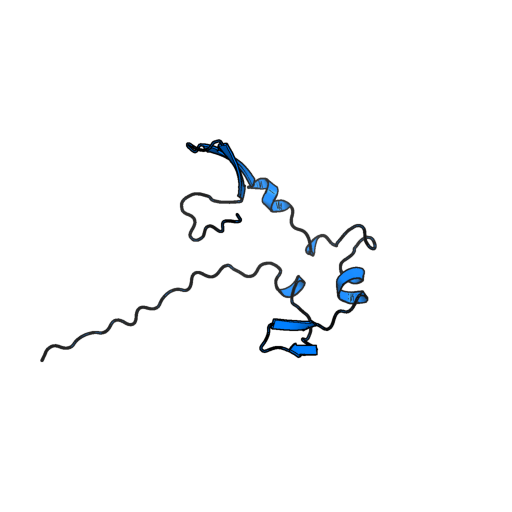.277 1.00 92.12 92 ARG A C 1
ATOM 722 O O . ARG A 1 92 ? -5.502 -0.981 17.044 1.00 92.12 92 ARG A O 1
ATOM 729 N N . THR A 1 93 ? -7.572 -0.679 17.866 1.00 92.38 93 THR A N 1
ATOM 730 C CA . THR A 1 93 ? -7.404 0.728 18.277 1.00 92.38 93 THR A CA 1
ATOM 731 C C . THR A 1 93 ? -7.089 0.899 19.765 1.00 92.38 93 THR A C 1
ATOM 733 O O . THR A 1 93 ? -6.722 1.988 20.192 1.00 92.38 93 THR A O 1
ATOM 736 N N . GLN A 1 94 ? -7.204 -0.166 20.564 1.00 91.44 94 GLN A N 1
ATOM 737 C CA . GLN A 1 94 ? -6.913 -0.176 22.000 1.00 91.44 94 GLN A CA 1
ATOM 738 C C . GLN A 1 94 ? -5.896 -1.272 22.326 1.00 91.44 94 GLN A C 1
ATOM 740 O O . GLN A 1 94 ? -5.934 -2.353 21.733 1.00 91.44 94 GLN A O 1
ATOM 745 N N . GLY A 1 95 ? -4.979 -0.989 23.257 1.00 91.81 95 GLY A N 1
ATOM 746 C CA . GLY A 1 95 ? -3.911 -1.922 23.641 1.00 91.81 95 GLY A CA 1
ATOM 747 C C . GLY A 1 95 ? -2.960 -2.289 22.492 1.00 91.81 95 GLY A C 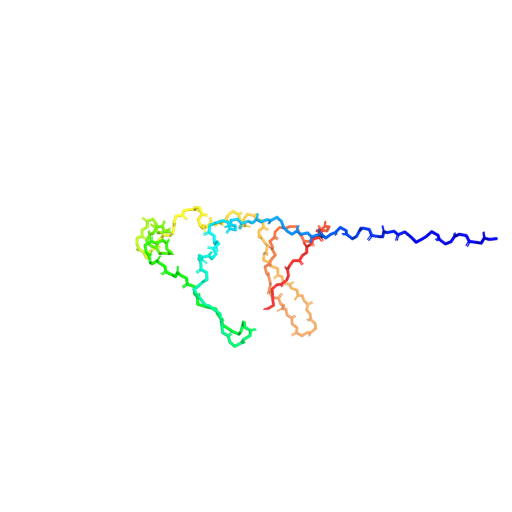1
ATOM 748 O O . GLY A 1 95 ? -2.329 -3.344 22.529 1.00 91.81 95 GLY A O 1
ATOM 749 N N . ALA A 1 96 ? -2.894 -1.465 21.443 1.00 90.94 96 ALA A N 1
ATOM 750 C CA . ALA A 1 96 ? -1.988 -1.666 20.322 1.00 90.94 96 ALA A CA 1
ATOM 751 C C . ALA A 1 96 ? -0.561 -1.250 20.709 1.00 90.94 96 ALA A C 1
ATOM 753 O O . ALA A 1 96 ? -0.368 -0.218 21.345 1.00 90.94 96 ALA A O 1
ATOM 754 N N . GLY A 1 97 ? 0.439 -2.035 20.297 1.00 89.00 97 GLY A N 1
ATOM 755 C CA . GLY A 1 97 ? 1.848 -1.678 20.506 1.00 89.00 97 GLY A CA 1
ATOM 756 C C . GLY A 1 97 ? 2.302 -0.491 19.648 1.00 89.00 97 GLY A C 1
ATOM 757 O O . GLY A 1 97 ? 3.153 0.278 20.075 1.00 89.00 97 GLY A O 1
ATOM 758 N N . ILE A 1 98 ? 1.715 -0.326 18.455 1.00 89.44 98 ILE A N 1
ATOM 759 C CA . ILE A 1 98 ? 1.912 0.820 17.554 1.00 89.44 98 ILE A CA 1
ATOM 760 C C . ILE A 1 98 ? 0.556 1.214 16.974 1.00 89.44 98 ILE A C 1
ATOM 762 O O . ILE A 1 98 ? -0.223 0.346 16.577 1.00 89.44 98 ILE A O 1
ATOM 766 N N . ILE A 1 99 ? 0.319 2.520 16.863 1.00 91.38 99 ILE A N 1
ATOM 767 C CA . ILE A 1 99 ? -0.749 3.104 16.051 1.00 91.38 99 ILE A CA 1
ATOM 768 C C . ILE A 1 99 ? -0.091 4.052 15.048 1.00 91.38 99 ILE A C 1
ATOM 770 O O . ILE A 1 99 ? 0.713 4.898 15.433 1.00 91.38 99 ILE A O 1
ATOM 774 N N . VAL A 1 100 ? -0.427 3.900 13.768 1.00 91.00 100 VAL A N 1
ATOM 775 C CA . VAL A 1 100 ? 0.010 4.806 12.698 1.00 91.00 100 VAL A CA 1
ATOM 776 C C . VAL A 1 100 ? -1.156 5.721 12.348 1.00 91.00 100 VAL A C 1
ATOM 778 O O . VAL A 1 100 ? -2.261 5.239 12.098 1.00 91.00 100 VAL A O 1
ATOM 781 N N . LEU A 1 101 ? -0.911 7.031 12.342 1.00 92.19 101 LEU A N 1
ATOM 782 C CA . LEU A 1 101 ? -1.894 8.050 11.984 1.00 92.19 101 LEU A CA 1
ATOM 783 C C . LEU A 1 101 ? -1.501 8.695 10.654 1.00 92.19 101 LEU A C 1
ATOM 785 O O . LEU A 1 101 ? -0.353 9.097 10.475 1.00 92.19 101 LEU A O 1
ATOM 789 N N . TYR A 1 102 ? -2.472 8.808 9.753 1.00 90.31 102 TYR A N 1
ATOM 790 C CA . TYR A 1 102 ? -2.370 9.585 8.520 1.00 90.31 102 TYR A CA 1
ATOM 791 C C . TYR A 1 102 ? -3.269 10.814 8.676 1.00 90.31 102 TYR A C 1
ATOM 793 O O . TYR A 1 102 ? -4.422 10.665 9.088 1.00 90.31 102 TYR A O 1
ATOM 801 N N . LEU A 1 103 ? -2.717 12.001 8.414 1.00 84.94 103 LEU A N 1
ATOM 802 C CA . LEU A 1 103 ? -3.380 13.301 8.568 1.00 84.94 103 LEU A CA 1
ATOM 803 C C . LEU A 1 103 ? -3.766 13.885 7.209 1.00 84.94 103 LEU A C 1
ATOM 805 O O . LEU A 1 103 ? -2.969 13.702 6.260 1.00 84.94 103 LEU A O 1
#